Protein AF-A0A2G4SMR8-F1 (afdb_monomer)

Organism: NCBI:txid1340429

Secondary structure (DSSP, 8-state):
--------------------------------PPP--PPP--HHHHHHHHHHHTSPPPTT--EEEEEEE-SS---HHHHHHHHHHTT--GGGEEEEEEEETTEEEEEEEGGGHHHHHHHHHHTT-PPBSS--TT-TTT--------

Solvent-accessible surface area (backbone atoms only — not comparable to full-atom values): 9821 Å² total; per-residue (Å²): 133,87,82,86,88,81,91,89,82,84,89,88,85,86,82,88,82,86,88,86,86,90,80,90,77,76,86,74,81,71,78,80,72,81,74,86,74,74,76,74,76,48,75,67,53,53,49,52,57,55,48,57,75,70,47,80,76,63,90,71,75,48,70,43,76,45,36,35,72,34,95,58,83,65,60,67,72,57,46,54,52,49,38,50,76,69,73,41,67,60,88,59,44,78,45,79,47,68,82,46,71,46,34,36,32,39,32,29,44,51,82,48,49,66,58,51,49,53,58,32,49,77,71,73,46,67,70,51,85,83,74,54,84,81,39,70,88,57,52,74,73,77,71,80,81,125

Nearest PDB structures (foldseek):
  2gjf-assembly1_B  TM=5.877E-01  e=8.413E-02  unclassified
  3rrk-assembly1_A  TM=5.300E-01  e=1.691E-01  Meiothermus ruber DSM 1279
  7eqx-assembly2_B  TM=6.284E-01  e=6.414E-01  Aedes aegypti
  2zho-assembly3_F  TM=5.327E-01  e=2.046E-01  Thermus thermophilus
  8qpe-assembly1_J  TM=4.257E-01  e=3.136E+00  Homo sapiens

pLDDT: mean 72.94, std 22.44, range [30.75, 95.75]

Mean predicted aligned error: 17.17 Å

Foldseek 3Di:
DDDDDDDDDDDDDDDDDDDDDDDDDDPPPDPDDDPPPDDDQDPVNVVVVVVVVVPDPPPQQDKDKWKWFDPADDPPVVVLVVCVVLVNDCVQFPDWDDLDGGIIITIGGPVCVVVVCVSCVVVVTDIDPPDDSPPVVSCPPPPVDD

Radius of gyration: 29.49 Å; Cα contacts (8 Å, |Δi|>4): 109; chains: 1; bounding box: 82×68×54 Å

Sequence (146 aa):
MTKNVTEFISGFSHTTDLPAATRPQSFQKRASTPDPQLPSPTKTSRQAATARTFSLPSSNQSFKYLYVPVQRRIPISQLRSRLRRLHINSSRILDIHYPDRHFVALLIRNDYESELRSQLNKLTITVCDEYDPLDPANLRDPACSK

Structure (mmCIF, N/CA/C/O backbone):
data_AF-A0A2G4SMR8-F1
#
_entry.id   AF-A0A2G4SMR8-F1
#
loop_
_atom_site.group_PDB
_atom_site.id
_atom_site.type_symbol
_atom_site.label_atom_id
_atom_site.label_alt_id
_atom_site.label_comp_id
_atom_site.label_asym_id
_atom_site.label_entity_id
_atom_site.label_seq_id
_atom_site.pdbx_PDB_ins_code
_atom_site.Cartn_x
_atom_site.Cartn_y
_atom_site.Cartn_z
_atom_site.occupancy
_atom_site.B_iso_or_equiv
_atom_site.auth_seq_id
_atom_site.auth_comp_id
_atom_site.auth_asym_id
_atom_site.auth_atom_id
_atom_site.pdbx_PDB_model_num
ATOM 1 N N . MET A 1 1 ? -9.620 -38.057 -22.488 1.00 40.47 1 MET A N 1
ATOM 2 C CA . MET A 1 1 ? -10.387 -38.300 -21.247 1.00 40.47 1 MET A CA 1
ATOM 3 C C . MET A 1 1 ? -10.364 -37.018 -20.419 1.00 40.47 1 MET A C 1
ATOM 5 O O . MET A 1 1 ? -9.316 -36.697 -19.890 1.00 40.47 1 MET A O 1
ATOM 9 N N . THR A 1 2 ? -11.334 -36.100 -20.533 1.00 34.56 2 THR A N 1
ATOM 10 C CA . THR A 1 2 ? -12.654 -36.081 -19.844 1.00 34.56 2 THR A CA 1
ATOM 11 C C . THR A 1 2 ? -12.498 -36.332 -18.337 1.00 34.56 2 THR A C 1
ATOM 13 O O . THR A 1 2 ? -12.011 -37.394 -17.968 1.00 34.56 2 THR A O 1
ATOM 16 N N . LYS A 1 3 ? -12.935 -35.452 -17.428 1.00 40.03 3 LYS A N 1
ATOM 17 C CA . LYS A 1 3 ? -14.286 -34.873 -17.357 1.00 40.03 3 LYS A CA 1
ATOM 18 C C . LYS A 1 3 ? -14.301 -33.494 -16.675 1.00 40.03 3 LYS A C 1
ATOM 20 O O . LYS A 1 3 ? -13.642 -33.291 -15.661 1.00 40.03 3 LYS A O 1
ATOM 25 N N . ASN A 1 4 ? -15.123 -32.612 -17.240 1.00 33.69 4 ASN A N 1
ATOM 26 C CA . ASN A 1 4 ? -15.694 -31.424 -16.610 1.00 33.69 4 ASN A CA 1
ATOM 27 C C . ASN A 1 4 ? -16.743 -31.853 -15.571 1.00 33.69 4 ASN A C 1
ATOM 29 O O . ASN A 1 4 ? -17.374 -32.897 -15.750 1.00 33.69 4 ASN A O 1
ATOM 33 N N . VAL A 1 5 ? -16.966 -31.038 -14.539 1.00 39.97 5 VAL A N 1
ATOM 34 C CA . VAL A 1 5 ? -18.152 -31.150 -13.679 1.00 39.97 5 VAL A CA 1
ATOM 35 C C . VAL A 1 5 ? -18.991 -29.893 -13.863 1.00 39.97 5 VAL A C 1
ATOM 37 O O . VAL A 1 5 ? -18.494 -28.771 -13.789 1.00 39.97 5 VAL A O 1
ATOM 40 N N . THR A 1 6 ? -20.253 -30.152 -14.166 1.00 33.59 6 THR A N 1
ATOM 41 C CA . THR A 1 6 ? -21.287 -29.268 -14.684 1.00 33.59 6 THR A CA 1
ATOM 42 C C . THR A 1 6 ? -22.442 -29.255 -13.675 1.00 33.59 6 THR A C 1
ATOM 44 O O . THR A 1 6 ? -22.853 -30.320 -13.226 1.00 33.59 6 THR A O 1
ATOM 47 N N . GLU A 1 7 ? -22.951 -28.045 -13.411 1.00 38.34 7 GLU A N 1
ATOM 48 C CA . GLU A 1 7 ? -24.341 -27.652 -13.084 1.00 38.34 7 GLU A CA 1
ATOM 49 C C . GLU A 1 7 ? -25.004 -27.736 -11.689 1.00 38.34 7 GLU A C 1
ATOM 51 O O . GLU A 1 7 ? -24.612 -28.494 -10.806 1.00 38.34 7 GLU A O 1
ATOM 56 N N . PHE A 1 8 ? -26.103 -26.941 -11.649 1.00 34.78 8 PHE A N 1
ATOM 57 C CA . PHE A 1 8 ? -27.325 -26.903 -10.813 1.00 34.78 8 PHE A CA 1
ATOM 58 C C . PHE A 1 8 ? -27.319 -25.800 -9.706 1.00 34.78 8 PHE A C 1
ATOM 60 O O . PHE A 1 8 ? -26.404 -25.772 -8.897 1.00 34.78 8 PHE A O 1
ATOM 67 N N . ILE A 1 9 ? -28.250 -24.815 -9.583 1.00 41.19 9 ILE A N 1
ATOM 68 C CA . ILE A 1 9 ? -29.689 -24.686 -9.961 1.00 41.19 9 ILE A CA 1
ATOM 69 C C . ILE A 1 9 ? -30.160 -23.209 -10.115 1.00 41.19 9 ILE A C 1
ATOM 71 O O . ILE A 1 9 ? -29.689 -22.318 -9.410 1.00 41.19 9 ILE A O 1
ATOM 75 N N . SER A 1 10 ? -31.145 -23.023 -11.008 1.00 32.41 10 SER A N 1
ATOM 76 C CA . SER A 1 10 ? -32.172 -21.963 -11.168 1.00 32.41 10 SER A CA 1
ATOM 77 C C . SER A 1 10 ? -32.745 -21.359 -9.861 1.00 32.41 10 SER A C 1
ATOM 79 O O . SER A 1 10 ? -32.793 -22.012 -8.831 1.00 32.41 10 SER A O 1
ATOM 81 N N . GLY A 1 11 ? -33.206 -20.108 -9.770 1.00 32.44 11 GLY A N 1
ATOM 82 C CA . GLY A 1 11 ? -34.214 -19.443 -10.598 1.00 32.44 11 GLY A CA 1
ATOM 83 C C . GLY A 1 11 ? -35.616 -19.697 -10.025 1.00 32.44 11 GLY A C 1
ATOM 84 O O . GLY A 1 11 ? -36.149 -20.773 -10.247 1.00 32.44 11 GLY A O 1
ATOM 85 N N . PHE A 1 12 ? -36.202 -18.723 -9.314 1.00 34.03 12 PHE A N 1
ATOM 86 C CA . PHE A 1 12 ? -37.647 -18.650 -9.049 1.00 34.03 12 PHE A CA 1
ATOM 87 C C . PHE A 1 12 ? -38.097 -17.187 -8.926 1.00 34.03 12 PHE A C 1
ATOM 89 O O . PHE A 1 12 ? -37.773 -16.486 -7.968 1.00 34.03 12 PHE A O 1
ATOM 96 N N . SER A 1 13 ? -38.856 -16.744 -9.925 1.00 34.50 13 SER A N 1
ATOM 97 C CA . SER A 1 13 ? -39.743 -15.585 -9.885 1.00 34.50 13 SER A CA 1
ATOM 98 C C . SER A 1 13 ? -41.168 -16.122 -9.953 1.00 34.50 13 SER A C 1
ATOM 100 O O . SER A 1 13 ? -41.454 -16.935 -10.827 1.00 34.50 13 SER A O 1
ATOM 102 N N . HIS A 1 14 ? -42.058 -15.653 -9.081 1.00 34.94 14 HIS A N 1
ATOM 103 C CA . HIS A 1 14 ? -43.498 -15.796 -9.271 1.00 34.94 14 HIS A CA 1
ATOM 104 C C . HIS A 1 14 ? -44.193 -14.479 -8.930 1.00 34.94 14 HIS A C 1
ATOM 106 O O . HIS A 1 14 ? -44.027 -13.917 -7.850 1.00 34.94 14 HIS A O 1
ATOM 112 N N . THR A 1 15 ? -44.923 -13.987 -9.923 1.00 35.19 15 THR A N 1
ATOM 113 C CA . THR A 1 15 ? -45.898 -12.898 -9.898 1.00 35.19 15 THR A CA 1
ATOM 114 C C . THR A 1 15 ? -47.297 -13.409 -9.527 1.00 35.19 15 THR A C 1
ATOM 116 O O . THR A 1 15 ? -47.554 -14.609 -9.631 1.00 35.19 15 THR A O 1
ATOM 119 N N . THR A 1 16 ? -48.193 -12.438 -9.270 1.00 36.09 16 THR A N 1
ATOM 120 C CA . THR A 1 16 ? -49.678 -12.504 -9.320 1.00 36.09 16 THR A CA 1
ATOM 121 C C . THR A 1 16 ? -50.315 -13.013 -8.006 1.00 36.09 16 THR A C 1
ATOM 123 O O . THR A 1 16 ? -49.861 -14.005 -7.460 1.00 36.09 16 THR A O 1
ATOM 126 N N . ASP A 1 17 ? -51.328 -12.412 -7.370 1.00 30.75 17 ASP A N 1
ATOM 127 C CA . ASP A 1 17 ? -52.337 -11.419 -7.766 1.00 30.75 17 ASP A CA 1
ATOM 128 C C . ASP A 1 17 ? -52.936 -10.706 -6.526 1.00 30.75 17 ASP A C 1
ATOM 130 O O . ASP A 1 17 ? -52.828 -11.195 -5.399 1.00 30.75 17 ASP A O 1
ATOM 134 N N . LEU A 1 18 ? -53.602 -9.570 -6.751 1.00 44.03 18 LEU A N 1
ATOM 135 C CA . LEU A 1 18 ? -54.415 -8.824 -5.776 1.00 44.03 18 LEU A CA 1
ATOM 136 C C . LEU A 1 18 ? -55.767 -9.518 -5.498 1.00 44.03 18 LEU A C 1
ATOM 138 O O . LEU A 1 18 ? -56.270 -10.265 -6.335 1.00 44.03 18 LEU A O 1
ATOM 142 N N . PRO A 1 19 ? -56.446 -9.166 -4.387 1.00 47.28 19 PRO A N 1
ATOM 143 C CA . PRO A 1 19 ? -57.789 -8.610 -4.570 1.00 47.28 19 PRO A CA 1
ATOM 144 C C . PRO A 1 19 ? -58.050 -7.318 -3.780 1.00 47.28 19 PRO A C 1
ATOM 146 O O . PRO A 1 19 ? -57.417 -6.998 -2.775 1.00 47.28 19 PRO A O 1
ATOM 149 N N . ALA A 1 20 ? -59.013 -6.567 -4.308 1.00 35.81 20 ALA A N 1
ATOM 150 C CA . ALA A 1 20 ? -59.379 -5.204 -3.964 1.00 35.81 20 ALA A CA 1
ATOM 151 C C . ALA A 1 20 ? -60.446 -5.070 -2.851 1.00 35.81 20 ALA A C 1
ATOM 153 O O . ALA A 1 20 ? -61.253 -5.965 -2.625 1.00 35.81 20 ALA A O 1
ATOM 154 N N . ALA A 1 21 ? -60.493 -3.841 -2.315 1.00 36.94 21 ALA A N 1
ATOM 155 C CA . ALA A 1 21 ? -61.644 -3.091 -1.780 1.00 36.94 21 ALA A CA 1
ATOM 156 C C . ALA A 1 21 ? -62.020 -3.164 -0.273 1.00 36.94 21 ALA A C 1
ATOM 158 O O . ALA A 1 21 ? -62.773 -4.009 0.190 1.00 36.94 21 ALA A O 1
ATOM 159 N N . THR A 1 22 ? -61.577 -2.107 0.426 1.00 43.81 22 THR A N 1
ATOM 160 C CA . THR A 1 22 ? -62.379 -1.096 1.161 1.00 43.81 22 THR A CA 1
ATOM 161 C C . THR A 1 22 ? -63.197 -1.473 2.409 1.00 43.81 22 THR A C 1
ATOM 163 O O . THR A 1 22 ? -64.333 -1.929 2.322 1.00 43.81 22 THR A O 1
ATOM 166 N N . ARG A 1 23 ? -62.728 -0.982 3.573 1.00 34.06 23 ARG A N 1
ATOM 167 C CA . ARG A 1 23 ? -63.574 -0.306 4.583 1.00 34.06 23 ARG A CA 1
ATOM 168 C C . ARG A 1 23 ? -62.755 0.751 5.353 1.00 34.06 23 ARG A C 1
ATOM 170 O O . ARG A 1 23 ? -61.664 0.425 5.818 1.00 34.06 23 ARG A O 1
ATOM 177 N N . PRO A 1 24 ? -63.239 1.999 5.509 1.00 35.12 24 PRO A N 1
ATOM 178 C CA . PRO A 1 24 ? -62.492 3.055 6.187 1.00 35.12 24 PRO A CA 1
ATOM 179 C C . PRO A 1 24 ? -62.527 2.834 7.702 1.00 35.12 24 PRO A C 1
ATOM 181 O O . PRO A 1 24 ? -63.597 2.858 8.313 1.00 35.12 24 PRO A O 1
ATOM 184 N N . GLN A 1 25 ? -61.363 2.620 8.320 1.00 41.22 25 GLN A N 1
ATOM 185 C CA . GLN A 1 25 ? -61.237 2.733 9.769 1.00 41.22 25 GLN A CA 1
ATOM 186 C C . GLN A 1 25 ? -60.997 4.194 10.142 1.00 41.22 25 GLN A C 1
ATOM 188 O O . GLN A 1 25 ? -60.120 4.869 9.609 1.00 41.22 25 GLN A O 1
ATOM 193 N N . SER A 1 26 ? -61.852 4.668 11.044 1.00 40.59 26 SER A N 1
ATOM 194 C CA . SER A 1 26 ? -61.869 5.999 11.637 1.00 40.59 26 SER A CA 1
ATOM 195 C C . SER A 1 26 ? -60.475 6.482 12.033 1.00 40.59 26 SER A C 1
ATOM 197 O O . SER A 1 26 ? -59.769 5.789 12.768 1.00 40.59 26 SER A O 1
ATOM 199 N N . PHE A 1 27 ? -60.132 7.710 11.645 1.00 37.69 27 PHE A N 1
ATOM 200 C CA . PHE A 1 27 ? -59.018 8.442 12.235 1.00 37.69 27 PHE A CA 1
ATOM 201 C C . PHE A 1 27 ? -59.318 8.688 13.717 1.00 37.69 27 PHE A C 1
ATOM 203 O O . PHE A 1 27 ? -59.949 9.678 14.085 1.00 37.69 27 PHE A O 1
ATOM 210 N N . GLN A 1 28 ? -58.882 7.778 14.587 1.00 48.66 28 GLN A N 1
ATOM 211 C CA . GLN A 1 28 ? -58.749 8.119 15.992 1.00 48.66 28 GLN A CA 1
ATOM 212 C C . GLN A 1 28 ? -57.616 9.135 16.105 1.00 48.66 28 GLN A C 1
ATOM 214 O O . GLN A 1 28 ? -56.459 8.852 15.793 1.00 48.66 28 GLN A O 1
ATOM 219 N N . LYS A 1 29 ? -57.979 10.347 16.524 1.00 44.97 29 LYS A N 1
ATOM 220 C CA . LYS A 1 29 ? -57.061 11.426 16.875 1.00 44.97 29 LYS A CA 1
ATOM 221 C C . LYS A 1 29 ? -56.216 10.955 18.057 1.00 44.97 29 LYS A C 1
ATOM 223 O O . LYS A 1 29 ? -56.613 11.099 19.210 1.00 44.97 29 LYS A O 1
ATOM 228 N N . ARG A 1 30 ? -55.064 10.346 17.767 1.00 38.28 30 ARG A N 1
ATOM 229 C CA . ARG A 1 30 ? -54.052 10.048 18.777 1.00 38.28 30 ARG A CA 1
ATOM 230 C C . ARG A 1 30 ? -53.590 11.384 19.347 1.00 38.28 30 ARG A C 1
ATOM 232 O O . ARG A 1 30 ? -53.129 12.242 18.599 1.00 38.28 30 ARG A O 1
ATOM 239 N N . ALA A 1 31 ? -53.784 11.573 20.649 1.00 49.44 31 ALA A N 1
ATOM 240 C CA . ALA A 1 31 ? -53.248 12.721 21.360 1.00 49.44 31 ALA A CA 1
ATOM 241 C C . ALA A 1 31 ? -51.735 12.782 21.117 1.00 49.44 31 ALA A C 1
ATOM 243 O O . ALA A 1 31 ? -51.034 11.786 21.307 1.00 49.44 31 ALA A O 1
ATOM 244 N N . SER A 1 32 ? -51.261 13.931 20.643 1.00 45.44 32 SER A N 1
ATOM 245 C CA . SER A 1 32 ? -49.849 14.197 20.415 1.00 45.44 32 SER A CA 1
ATOM 246 C C . SER A 1 32 ? -49.107 14.074 21.742 1.00 45.44 32 SER A C 1
ATOM 248 O O . SER A 1 32 ? -49.288 14.894 22.641 1.00 45.44 32 SER A O 1
ATOM 250 N N . THR A 1 33 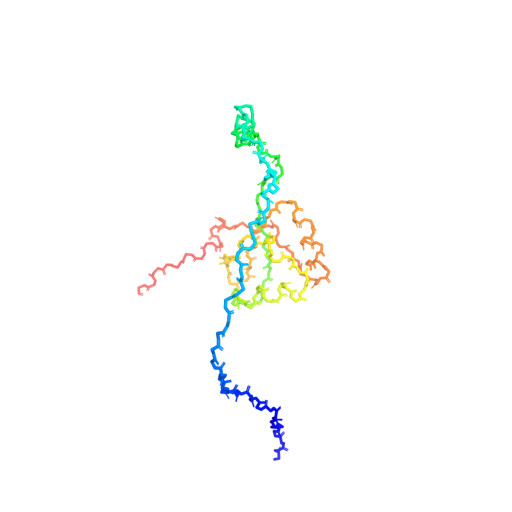? -48.276 13.045 21.880 1.00 58.78 33 THR A N 1
ATOM 251 C CA . THR A 1 33 ? -47.148 13.096 22.812 1.00 58.78 33 THR A CA 1
ATOM 252 C C . THR A 1 33 ? -46.303 14.320 22.446 1.00 58.78 33 THR A C 1
ATOM 254 O O . THR A 1 33 ? -46.108 14.554 21.250 1.00 58.78 33 THR A O 1
ATOM 257 N N . PRO A 1 34 ? -45.808 15.112 23.413 1.00 49.06 34 PRO A N 1
ATOM 258 C CA . PRO A 1 34 ? -44.879 16.179 23.089 1.00 49.06 34 PRO A CA 1
ATOM 259 C C . PRO A 1 34 ? -43.621 15.545 22.492 1.00 49.06 34 PRO A C 1
ATOM 261 O O . PRO A 1 34 ? -43.045 14.633 23.089 1.00 49.06 34 PRO A O 1
ATOM 264 N N . ASP A 1 35 ? -43.228 16.004 21.304 1.00 51.44 35 ASP A N 1
ATOM 265 C CA . ASP A 1 35 ? -41.937 15.671 20.711 1.00 51.44 35 ASP A CA 1
ATOM 266 C C . ASP A 1 35 ? -40.823 15.947 21.735 1.00 51.44 35 ASP A C 1
ATOM 268 O O . ASP A 1 35 ? -40.844 17.000 22.387 1.00 51.44 35 ASP A O 1
ATOM 272 N N . PRO A 1 36 ? -39.818 15.064 21.883 1.00 51.25 36 PRO A N 1
ATOM 273 C CA . PRO A 1 36 ? -38.572 15.431 22.535 1.00 51.25 36 PRO A CA 1
ATOM 274 C C . PRO A 1 36 ? -37.934 16.557 21.716 1.00 51.25 36 PRO A C 1
ATOM 276 O O . PRO A 1 36 ? -37.265 16.324 20.710 1.00 51.25 36 PRO A O 1
ATOM 279 N N . GLN A 1 37 ? -38.192 17.801 22.112 1.00 52.62 37 GLN A N 1
ATOM 280 C CA . GLN A 1 37 ? -37.623 18.974 21.472 1.00 52.62 37 GLN A CA 1
ATOM 281 C C . GLN A 1 37 ? -36.102 18.904 21.633 1.00 52.62 37 GLN A C 1
ATOM 283 O O . GLN A 1 37 ? -35.572 19.113 22.726 1.00 52.62 37 GLN A O 1
ATOM 288 N N . LEU A 1 38 ? -35.390 18.582 20.548 1.00 63.03 38 LEU A N 1
ATOM 289 C CA . LEU A 1 38 ? -33.935 18.689 20.520 1.00 63.03 38 LEU A CA 1
ATOM 290 C C . LEU A 1 38 ? -33.571 20.140 20.869 1.00 63.03 38 LEU A C 1
ATOM 292 O O . LEU A 1 38 ? -34.114 21.064 20.253 1.00 63.03 38 LEU A O 1
ATOM 296 N N . PRO A 1 39 ? -32.693 20.377 21.861 1.00 56.50 39 PRO A N 1
ATOM 297 C CA . PRO A 1 39 ? -32.347 21.730 22.256 1.00 56.50 39 PRO A CA 1
ATOM 298 C C . PRO A 1 39 ? -31.740 22.456 21.056 1.00 56.50 39 PRO A C 1
ATOM 300 O O . PRO A 1 39 ? -30.781 21.981 20.444 1.00 56.50 39 PRO A O 1
ATOM 303 N N . SER A 1 40 ? -32.297 23.622 20.717 1.00 60.22 40 SER A N 1
ATOM 304 C CA . SER A 1 40 ? -31.695 24.512 19.727 1.00 60.22 40 SER A CA 1
ATOM 305 C C . SER A 1 40 ? -30.245 24.769 20.145 1.00 60.22 40 SER A C 1
ATOM 307 O O . SER A 1 40 ? -30.038 25.142 21.307 1.00 60.22 40 SER A O 1
ATOM 309 N N . PRO A 1 41 ? -29.245 24.583 19.264 1.00 55.34 41 PRO A N 1
ATOM 310 C CA . PRO A 1 41 ? -27.854 24.744 19.650 1.00 55.34 41 PRO A CA 1
ATOM 311 C C . PRO A 1 41 ? -27.660 26.169 20.163 1.00 55.34 41 PRO A C 1
ATOM 313 O O . PRO A 1 41 ? -27.786 27.141 19.411 1.00 55.34 41 PRO A O 1
ATOM 316 N N . THR A 1 42 ? -27.393 26.287 21.463 1.00 58.62 42 THR A N 1
ATOM 317 C CA . THR A 1 42 ? -27.044 27.544 22.121 1.00 58.62 42 THR A CA 1
ATOM 318 C C . THR A 1 42 ? -25.850 28.163 21.397 1.00 58.62 42 THR A C 1
ATOM 320 O O . THR A 1 42 ? -25.020 27.452 20.825 1.00 58.62 42 THR A O 1
ATOM 323 N N . LYS A 1 43 ? -25.739 29.498 21.390 1.00 56.38 43 LYS A N 1
ATOM 324 C CA . LYS A 1 43 ? -24.636 30.215 20.713 1.00 56.38 43 LYS A CA 1
ATOM 325 C C . LYS A 1 43 ? -23.258 29.631 21.087 1.00 56.38 43 LYS A C 1
ATOM 327 O O . LYS A 1 43 ? -22.397 29.498 20.222 1.00 56.38 43 LYS A O 1
ATOM 332 N N . THR A 1 44 ? -23.114 29.162 22.326 1.00 59.09 44 THR A N 1
ATOM 333 C CA . THR A 1 44 ? -21.948 28.451 22.868 1.00 59.09 44 THR A CA 1
ATOM 334 C C . THR A 1 44 ? -21.657 27.108 22.182 1.00 59.09 44 THR A C 1
ATOM 336 O O . THR A 1 44 ? -20.501 26.783 21.943 1.00 59.09 44 THR A O 1
ATOM 339 N N . SER A 1 45 ? -22.679 26.329 21.809 1.00 61.81 45 SER A N 1
ATOM 340 C CA . SER A 1 45 ? -22.528 25.051 21.093 1.00 61.81 45 SER A CA 1
ATOM 341 C C . SER A 1 45 ? -22.017 25.253 19.662 1.00 61.81 45 SER A C 1
ATOM 343 O O . SER A 1 45 ? -21.112 24.536 19.232 1.00 61.81 45 SER A O 1
ATOM 345 N N . ARG A 1 46 ? -22.522 26.270 18.945 1.00 61.69 46 ARG A N 1
ATOM 346 C CA . ARG A 1 46 ? -21.987 26.633 17.618 1.00 61.69 46 ARG A CA 1
ATOM 347 C C . ARG A 1 46 ? -20.551 27.127 17.715 1.00 61.69 46 ARG A C 1
ATOM 349 O O . ARG A 1 46 ? -19.718 26.698 16.931 1.00 61.69 46 ARG A O 1
ATOM 356 N N . GLN A 1 47 ? -20.255 27.973 18.701 1.00 66.75 47 GLN A N 1
ATOM 357 C CA . GLN A 1 47 ? -18.895 28.455 18.946 1.00 66.75 47 GLN A CA 1
ATOM 358 C C . GLN A 1 47 ? -17.933 27.310 19.285 1.00 66.75 47 GLN A C 1
ATOM 360 O O . GLN A 1 47 ? -16.837 27.276 18.741 1.00 66.75 47 GLN A O 1
ATOM 365 N N . ALA A 1 48 ? -18.348 26.337 20.102 1.00 70.56 48 ALA A N 1
ATOM 366 C CA . ALA A 1 48 ? -17.544 25.154 20.407 1.00 70.56 48 ALA A CA 1
ATOM 367 C C . ALA A 1 48 ? -17.319 24.258 19.175 1.00 70.56 48 ALA A C 1
ATOM 369 O O . ALA A 1 48 ? -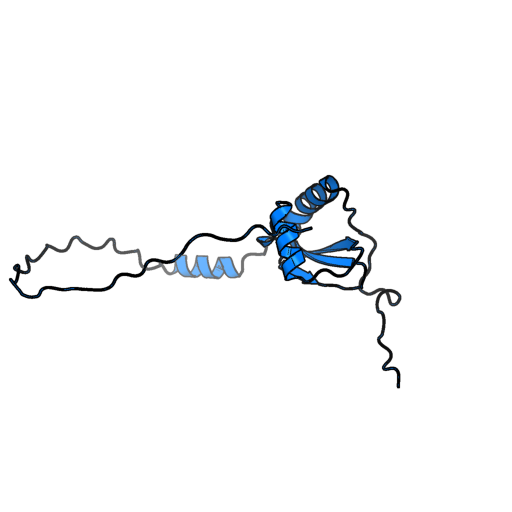16.226 23.726 18.997 1.00 70.56 48 ALA A O 1
ATOM 370 N N . ALA A 1 49 ? -18.319 24.106 18.301 1.00 70.25 49 ALA A N 1
ATOM 371 C CA . ALA A 1 49 ? -18.164 23.384 17.039 1.00 70.25 49 ALA A CA 1
ATOM 372 C C . ALA A 1 49 ? -17.193 24.101 16.083 1.00 70.25 49 ALA A C 1
ATOM 374 O O . ALA A 1 49 ? -16.305 23.457 15.534 1.00 70.25 49 ALA A O 1
ATOM 375 N N . THR A 1 50 ? -17.294 25.428 15.950 1.00 70.50 50 THR A N 1
ATOM 376 C CA . THR A 1 50 ? -16.353 26.239 15.163 1.00 70.50 50 THR A CA 1
ATOM 377 C C . THR A 1 50 ? -14.941 26.206 15.755 1.00 70.50 50 THR A C 1
ATOM 379 O O . THR A 1 50 ? -13.973 26.058 15.018 1.00 70.50 50 THR A O 1
ATOM 382 N N . ALA A 1 51 ? -14.801 26.278 17.082 1.00 75.62 51 ALA A N 1
ATOM 383 C CA . ALA A 1 51 ? -13.509 26.221 17.767 1.00 75.62 51 ALA A CA 1
ATOM 384 C C . ALA A 1 51 ? -12.803 24.863 17.594 1.00 75.62 51 ALA A C 1
ATOM 386 O O . ALA A 1 51 ? -11.576 24.816 17.520 1.00 75.62 51 ALA A O 1
ATOM 387 N N . ARG A 1 52 ? -13.556 23.758 17.467 1.00 70.69 52 ARG A N 1
ATOM 388 C CA . ARG A 1 52 ? -12.994 22.436 17.133 1.00 70.69 52 ARG A CA 1
ATOM 389 C C . ARG A 1 52 ? -12.339 22.412 15.753 1.00 70.69 52 ARG A C 1
ATOM 391 O O . ARG A 1 52 ? -11.296 21.786 15.610 1.00 70.69 52 ARG A O 1
ATOM 398 N N . THR A 1 53 ? -12.891 23.121 14.769 1.00 73.06 53 THR A N 1
ATOM 399 C CA . THR A 1 53 ? -12.296 23.232 13.424 1.00 73.06 53 THR A CA 1
ATOM 400 C C . THR A 1 53 ? -10.925 23.911 13.450 1.00 73.06 53 THR A C 1
ATOM 402 O O . THR A 1 53 ? -10.068 23.591 12.634 1.00 73.06 53 THR A O 1
ATOM 405 N N . PHE A 1 54 ? -10.706 24.818 14.405 1.00 76.38 54 PHE A N 1
ATOM 406 C CA . PHE A 1 54 ? -9.449 25.552 14.581 1.00 76.38 54 PHE A CA 1
ATOM 407 C C . PHE A 1 54 ? -8.585 25.020 15.732 1.00 76.38 54 PHE A C 1
ATOM 409 O O . PHE A 1 54 ? -7.605 25.655 16.117 1.00 76.38 54 PHE A O 1
ATOM 416 N N . SER A 1 55 ? -8.939 23.870 16.308 1.00 78.69 55 SER A N 1
ATOM 417 C CA . SER A 1 55 ? -8.095 23.223 17.309 1.00 78.69 55 SER A CA 1
ATOM 418 C C . SER A 1 55 ? -6.844 22.675 16.632 1.00 78.69 55 SER A C 1
ATOM 420 O O . SER A 1 55 ? -6.926 22.122 15.534 1.00 78.69 55 SER A O 1
ATOM 422 N N . LEU A 1 56 ? -5.689 22.835 17.282 1.00 76.25 56 LEU A N 1
ATOM 423 C CA . LEU A 1 56 ? -4.423 22.367 16.729 1.00 76.25 56 LEU A CA 1
ATOM 424 C C . LEU A 1 56 ? -4.533 20.862 16.418 1.00 76.25 56 LEU A C 1
ATOM 426 O O . LEU A 1 56 ? -4.934 20.094 17.302 1.00 76.25 56 LEU A O 1
ATOM 430 N N . PRO A 1 57 ? -4.209 20.425 15.189 1.00 71.06 57 PRO A N 1
ATOM 431 C CA . PRO A 1 57 ? -4.191 19.010 14.873 1.00 71.06 57 PRO A CA 1
ATOM 432 C C . PRO A 1 57 ? -3.217 18.294 15.808 1.00 71.06 57 PRO A C 1
ATOM 434 O O . PRO A 1 57 ? -2.155 18.817 16.149 1.00 71.06 57 PRO A O 1
ATOM 437 N N . SER A 1 58 ? -3.584 17.091 16.252 1.00 73.81 58 SER A N 1
ATOM 438 C CA . SER A 1 58 ? -2.697 16.301 17.104 1.00 73.81 58 SER A CA 1
ATOM 439 C C . SER A 1 58 ? -1.373 16.056 16.379 1.00 73.81 58 SER A C 1
ATOM 441 O O . SER A 1 58 ? -1.393 15.755 15.185 1.00 73.81 58 SER A O 1
ATOM 443 N N . SER A 1 59 ? -0.259 16.069 17.112 1.00 74.44 59 S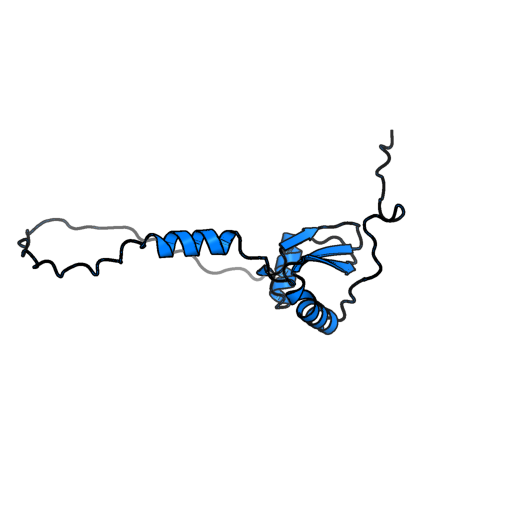ER A N 1
ATOM 444 C CA . SER A 1 59 ? 1.093 15.844 16.569 1.00 74.44 59 SER A CA 1
ATOM 445 C C . SER A 1 59 ? 1.209 14.604 15.654 1.00 74.44 59 SER A C 1
ATOM 447 O O . SER A 1 59 ? 1.963 14.598 14.689 1.00 74.44 59 SER A O 1
ATOM 449 N N . ASN A 1 60 ? 0.388 13.573 15.880 1.00 79.56 60 ASN A N 1
ATOM 450 C CA . ASN A 1 60 ? 0.417 12.309 15.135 1.00 79.56 60 ASN A CA 1
ATOM 451 C C . ASN A 1 60 ? -0.393 12.292 13.818 1.00 79.56 60 ASN A C 1
ATOM 453 O O . ASN A 1 60 ? -0.680 11.216 13.299 1.00 79.56 60 ASN A O 1
ATOM 457 N N . GLN A 1 61 ? -0.803 13.443 13.273 1.00 81.62 61 GLN A N 1
ATOM 458 C CA . GLN A 1 61 ? -1.567 13.508 12.011 1.00 81.62 61 GLN A CA 1
ATOM 459 C C . GLN A 1 61 ? -0.711 13.391 10.739 1.00 81.62 61 GLN A C 1
ATOM 461 O O . GLN A 1 61 ? -1.200 13.654 9.642 1.00 81.62 61 GLN A O 1
ATOM 466 N N . SER A 1 62 ? 0.554 12.990 10.854 1.00 89.62 62 SER A N 1
ATOM 467 C CA . SER A 1 62 ? 1.412 12.788 9.692 1.00 89.62 62 SER A CA 1
ATOM 468 C C . SER A 1 62 ? 1.017 11.548 8.880 1.00 89.62 62 SER A C 1
ATOM 470 O O . SER A 1 62 ? 0.420 10.581 9.374 1.00 89.62 62 SER A O 1
ATOM 472 N N . PHE A 1 63 ? 1.379 11.589 7.601 1.00 91.88 63 PHE A N 1
ATOM 473 C CA . PHE A 1 63 ? 1.237 10.486 6.660 1.00 91.88 63 PHE A CA 1
ATOM 474 C C . PHE A 1 63 ? 2.614 10.034 6.195 1.00 91.88 63 PHE A C 1
ATOM 476 O O . PHE A 1 63 ? 3.545 10.838 6.134 1.00 91.88 63 PHE A O 1
ATOM 483 N N . LYS A 1 64 ? 2.735 8.755 5.850 1.00 92.81 64 LYS A N 1
ATOM 484 C CA . LYS A 1 64 ? 3.988 8.169 5.387 1.00 92.81 64 LYS A CA 1
ATOM 485 C C . LYS A 1 64 ? 3.744 7.213 4.232 1.00 92.81 64 LYS A C 1
ATOM 487 O O . LYS A 1 64 ? 2.722 6.527 4.191 1.00 92.81 64 LYS A O 1
ATOM 492 N N . TYR A 1 65 ? 4.702 7.164 3.315 1.00 94.50 65 TYR A N 1
ATOM 493 C CA . TYR A 1 65 ? 4.774 6.115 2.310 1.00 94.50 65 TYR A CA 1
ATOM 494 C C . TYR A 1 65 ? 5.576 4.935 2.838 1.00 94.50 65 TYR A C 1
ATOM 496 O O . TYR A 1 65 ? 6.684 5.097 3.346 1.00 94.50 65 TYR A O 1
ATOM 504 N N . LEU A 1 66 ? 5.005 3.746 2.690 1.00 95.06 66 LEU A N 1
ATOM 505 C CA . LEU A 1 66 ? 5.692 2.485 2.908 1.00 95.06 66 LEU A CA 1
ATOM 506 C C . LEU A 1 66 ? 5.997 1.846 1.555 1.00 95.06 66 LEU A C 1
ATOM 508 O O . LEU A 1 66 ? 5.068 1.566 0.793 1.00 95.06 66 LEU A O 1
ATOM 512 N N . TYR A 1 67 ? 7.274 1.602 1.268 1.00 94.94 67 TYR A N 1
ATOM 513 C CA . TYR A 1 67 ? 7.695 0.957 0.027 1.00 94.94 67 TYR A CA 1
ATOM 514 C C . TYR A 1 67 ? 7.826 -0.544 0.237 1.00 94.94 67 TYR A C 1
ATOM 516 O O . TYR A 1 67 ? 8.642 -1.026 1.021 1.00 94.94 67 TYR A O 1
ATOM 524 N N . VAL A 1 68 ? 6.987 -1.294 -0.467 1.00 94.19 68 VAL A N 1
ATOM 525 C CA . VAL A 1 68 ? 6.946 -2.751 -0.392 1.00 94.19 68 VAL A CA 1
ATOM 526 C C . VAL A 1 68 ? 7.463 -3.324 -1.714 1.00 94.19 68 VAL A C 1
ATOM 528 O O . VAL A 1 68 ? 6.889 -3.022 -2.766 1.00 94.19 68 VAL A O 1
ATOM 531 N N . PRO A 1 69 ? 8.517 -4.156 -1.694 1.00 92.88 69 PRO A N 1
ATOM 532 C CA . PRO A 1 69 ? 9.003 -4.843 -2.879 1.00 92.88 69 PRO A CA 1
ATOM 533 C C . PRO A 1 69 ? 7.933 -5.767 -3.465 1.00 92.88 69 PRO A C 1
ATOM 535 O O . PRO A 1 69 ? 7.269 -6.530 -2.760 1.00 92.88 69 PRO A O 1
ATOM 538 N N . VAL A 1 70 ? 7.780 -5.729 -4.783 1.00 91.88 70 VAL A N 1
ATOM 539 C CA . VAL A 1 70 ? 6.881 -6.590 -5.547 1.00 91.88 70 VAL A CA 1
ATOM 540 C C . VAL A 1 70 ? 7.608 -7.145 -6.760 1.00 91.88 70 VAL A C 1
ATOM 542 O O . VAL A 1 70 ? 8.250 -6.431 -7.521 1.00 91.88 70 VAL A O 1
ATOM 545 N N . GLN A 1 71 ? 7.470 -8.447 -6.990 1.00 90.31 71 GLN A N 1
ATOM 546 C CA . GLN A 1 71 ? 8.147 -9.085 -8.119 1.00 90.31 71 GLN A CA 1
ATOM 547 C C . GLN A 1 71 ? 7.529 -8.710 -9.471 1.00 90.31 71 GLN A C 1
ATOM 549 O O . GLN A 1 71 ? 8.208 -8.676 -10.493 1.00 90.31 71 GLN A O 1
ATOM 554 N N . ARG A 1 72 ? 6.223 -8.438 -9.481 1.00 91.19 72 ARG A N 1
ATOM 555 C CA . ARG A 1 72 ? 5.489 -7.970 -10.654 1.00 91.19 72 ARG A CA 1
ATOM 556 C C . ARG A 1 72 ? 4.421 -6.980 -10.234 1.00 91.19 72 ARG A C 1
ATOM 558 O O . ARG A 1 72 ? 3.840 -7.121 -9.155 1.00 91.19 72 ARG A O 1
ATOM 565 N N . ARG A 1 73 ? 4.102 -6.040 -11.122 1.00 92.12 73 ARG A N 1
ATOM 566 C CA . ARG A 1 73 ? 2.975 -5.128 -10.927 1.00 92.12 73 ARG A CA 1
ATOM 567 C C . ARG A 1 73 ? 1.677 -5.927 -10.815 1.00 92.12 73 ARG A C 1
ATOM 569 O O . ARG A 1 73 ? 1.373 -6.773 -11.656 1.00 92.12 73 ARG A O 1
ATOM 576 N N . ILE A 1 74 ? 0.915 -5.657 -9.762 1.00 92.81 74 ILE A N 1
ATOM 577 C CA . ILE A 1 74 ? -0.386 -6.272 -9.503 1.00 92.81 74 ILE A CA 1
ATOM 578 C C . ILE A 1 74 ? -1.441 -5.184 -9.744 1.00 92.81 74 ILE A C 1
ATOM 580 O O . ILE A 1 74 ? -1.259 -4.061 -9.282 1.00 92.81 74 ILE A O 1
ATOM 584 N N . PRO A 1 75 ? -2.549 -5.458 -10.450 1.00 93.94 75 PRO A N 1
ATOM 585 C CA . PRO A 1 75 ? -3.641 -4.495 -10.548 1.00 93.94 75 PRO A CA 1
ATOM 586 C C . PRO A 1 75 ? -4.112 -4.051 -9.155 1.00 93.94 75 PRO A C 1
ATOM 588 O O . PRO A 1 75 ? -4.276 -4.889 -8.265 1.00 93.94 75 PRO A O 1
ATOM 591 N N . ILE A 1 76 ? -4.374 -2.754 -8.963 1.00 93.69 76 ILE A N 1
ATOM 592 C CA . ILE A 1 76 ? -4.719 -2.181 -7.644 1.00 93.69 76 ILE A CA 1
ATOM 593 C C . ILE A 1 76 ? -5.918 -2.906 -7.006 1.00 93.69 76 ILE A C 1
ATOM 595 O O . ILE A 1 76 ? -5.921 -3.176 -5.804 1.00 93.69 76 ILE A O 1
ATOM 599 N N . SER A 1 77 ? -6.910 -3.307 -7.808 1.00 93.56 77 SER A N 1
ATOM 600 C CA . SER A 1 77 ? -8.071 -4.087 -7.353 1.00 93.56 77 SER A CA 1
ATOM 601 C C . SER A 1 77 ? -7.680 -5.444 -6.754 1.00 93.56 77 SER A C 1
ATOM 603 O O . SER A 1 77 ? -8.175 -5.837 -5.690 1.00 93.56 77 SER A O 1
ATOM 605 N N . GLN A 1 78 ? -6.755 -6.154 -7.401 1.00 94.31 78 GLN A N 1
ATOM 606 C CA . GLN A 1 78 ? -6.222 -7.422 -6.914 1.00 94.31 78 GLN A CA 1
ATOM 607 C C . GLN A 1 78 ? -5.359 -7.214 -5.675 1.00 94.31 78 GLN A C 1
ATOM 609 O O . GLN A 1 78 ? -5.483 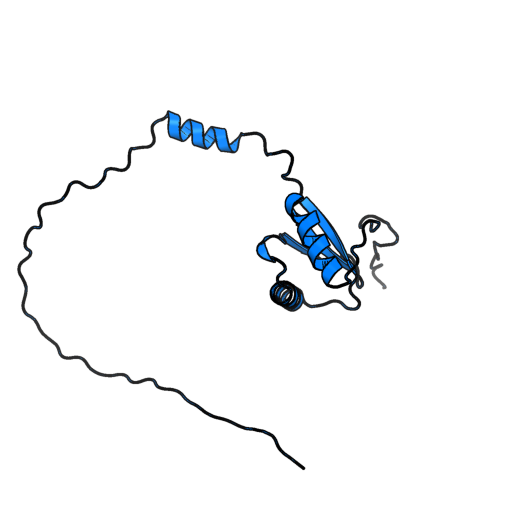-7.986 -4.728 1.00 94.31 78 GLN A O 1
ATOM 614 N N . LEU A 1 79 ? -4.527 -6.170 -5.646 1.00 93.88 79 LEU A N 1
ATOM 615 C CA . LEU A 1 79 ? -3.701 -5.857 -4.485 1.00 93.88 79 LEU A CA 1
ATOM 616 C C . LEU A 1 79 ? -4.568 -5.573 -3.254 1.00 93.88 79 LEU A C 1
ATOM 618 O O . LEU A 1 79 ? -4.381 -6.221 -2.229 1.00 93.88 79 LEU A O 1
ATOM 622 N N . ARG A 1 80 ? -5.596 -4.722 -3.370 1.00 93.44 80 ARG A N 1
ATOM 623 C CA . ARG A 1 80 ? -6.558 -4.503 -2.276 1.00 93.44 80 ARG A CA 1
ATOM 624 C C . ARG A 1 80 ? -7.256 -5.790 -1.849 1.00 93.44 80 ARG A C 1
ATOM 626 O O . ARG A 1 80 ? -7.459 -6.014 -0.662 1.00 93.44 80 ARG A O 1
ATOM 633 N N . SER A 1 81 ? -7.594 -6.665 -2.792 1.00 93.81 81 SER A N 1
ATOM 634 C CA . SER A 1 81 ? -8.197 -7.963 -2.467 1.00 93.81 81 SER A CA 1
ATOM 635 C C . SER A 1 81 ? -7.237 -8.884 -1.708 1.00 93.81 81 SER A C 1
ATOM 637 O O . SER A 1 81 ? -7.660 -9.575 -0.784 1.00 93.81 81 SER A O 1
ATOM 639 N N . ARG A 1 82 ? -5.941 -8.868 -2.043 1.00 92.50 82 ARG A N 1
ATOM 640 C CA . ARG A 1 82 ? -4.903 -9.609 -1.312 1.00 92.50 82 ARG A CA 1
ATOM 641 C C . ARG A 1 82 ? -4.692 -9.046 0.088 1.00 92.50 82 ARG A C 1
ATOM 643 O O . ARG A 1 82 ? -4.690 -9.823 1.031 1.00 92.50 82 ARG A O 1
ATOM 650 N N . LEU A 1 83 ? -4.604 -7.724 0.233 1.00 92.69 83 LEU A N 1
ATOM 651 C CA . LEU A 1 83 ? -4.481 -7.069 1.538 1.00 92.69 83 LEU A CA 1
ATOM 652 C C . LEU A 1 83 ? -5.645 -7.452 2.465 1.00 92.69 83 LEU A C 1
ATOM 654 O O . LEU A 1 83 ? -5.409 -7.866 3.597 1.00 92.69 83 LEU A O 1
ATOM 658 N N . ARG A 1 84 ? -6.889 -7.445 1.959 1.00 93.19 84 ARG A N 1
ATOM 659 C CA . ARG A 1 84 ? -8.060 -7.915 2.722 1.00 93.19 84 ARG A CA 1
ATOM 660 C C . ARG A 1 84 ? -7.954 -9.386 3.134 1.00 93.19 84 ARG A C 1
ATOM 662 O O . ARG A 1 84 ? -8.242 -9.710 4.279 1.00 93.19 84 ARG A O 1
ATOM 669 N N . ARG A 1 85 ? -7.514 -10.273 2.232 1.00 92.81 85 ARG A N 1
ATOM 670 C CA . ARG A 1 85 ? -7.311 -11.707 2.536 1.00 92.81 85 ARG A CA 1
ATOM 671 C C . ARG A 1 85 ? -6.226 -11.949 3.587 1.00 92.81 85 ARG A C 1
ATOM 673 O O . ARG A 1 85 ? -6.290 -12.938 4.305 1.00 92.81 85 ARG A O 1
ATOM 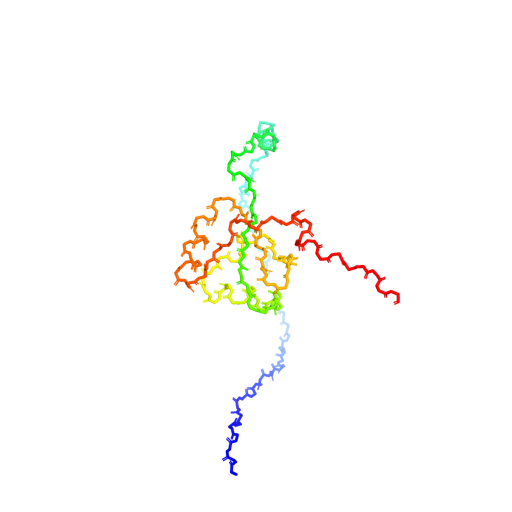680 N N . LEU A 1 86 ? -5.242 -11.058 3.664 1.00 90.75 86 LEU A N 1
ATOM 681 C CA . LEU A 1 86 ? -4.152 -11.094 4.639 1.00 90.75 86 LEU A CA 1
ATOM 682 C C . LEU A 1 86 ? -4.520 -10.419 5.971 1.00 90.75 86 LEU A C 1
ATOM 684 O O . LEU A 1 86 ? -3.653 -10.249 6.821 1.00 90.75 86 LEU A O 1
ATOM 688 N N . HIS A 1 87 ? -5.787 -10.032 6.162 1.00 90.62 87 HIS A N 1
ATOM 689 C CA . HIS A 1 87 ? -6.270 -9.296 7.337 1.00 90.62 87 HIS A CA 1
ATOM 690 C C . HIS A 1 87 ? -5.549 -7.954 7.568 1.00 90.62 87 HIS A C 1
ATOM 692 O O . HIS A 1 87 ? -5.506 -7.437 8.685 1.00 90.62 87 HIS A O 1
ATOM 698 N N . ILE A 1 88 ? -5.014 -7.356 6.500 1.00 92.56 88 ILE A N 1
ATOM 699 C CA . ILE A 1 88 ? -4.480 -5.995 6.524 1.00 92.56 88 ILE A CA 1
ATOM 700 C C . ILE A 1 88 ? -5.648 -5.032 6.324 1.00 92.56 88 ILE A C 1
ATOM 702 O O . ILE A 1 88 ? -6.422 -5.143 5.363 1.00 92.56 88 ILE A O 1
ATOM 706 N N . ASN A 1 89 ? -5.780 -4.069 7.235 1.00 89.69 89 ASN A N 1
ATOM 707 C CA . ASN A 1 89 ? -6.890 -3.130 7.222 1.00 89.69 89 ASN A CA 1
ATOM 708 C C . ASN A 1 89 ? -6.717 -2.123 6.076 1.00 89.69 89 ASN A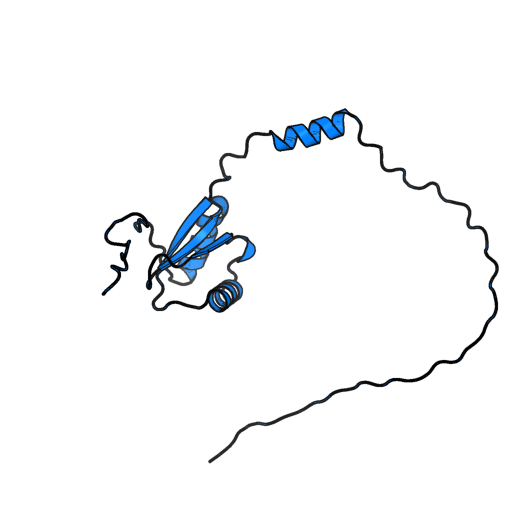 C 1
ATOM 710 O O . ASN A 1 89 ? -6.079 -1.081 6.213 1.00 89.69 89 ASN A O 1
ATOM 714 N N . SER A 1 90 ? -7.320 -2.447 4.932 1.00 86.81 90 SER A N 1
ATOM 715 C CA . SER A 1 90 ? -7.225 -1.636 3.716 1.00 86.81 90 SER A CA 1
ATOM 716 C C . SER A 1 90 ? -7.875 -0.256 3.854 1.00 86.81 90 SER A C 1
ATOM 718 O O . SER A 1 90 ? -7.546 0.621 3.067 1.00 86.81 90 SER A O 1
ATOM 720 N N . SER A 1 91 ? -8.753 -0.037 4.841 1.00 88.44 91 SER A N 1
ATOM 721 C CA . SER A 1 91 ? -9.367 1.275 5.105 1.00 88.44 91 SER A CA 1
ATOM 722 C C . SER A 1 91 ? -8.385 2.276 5.719 1.00 88.44 91 SER A C 1
ATOM 724 O O . SER A 1 91 ? -8.618 3.478 5.646 1.00 88.44 91 SER A O 1
ATOM 726 N N . ARG A 1 92 ? -7.289 1.793 6.325 1.00 91.25 92 ARG A N 1
ATOM 727 C CA . ARG A 1 92 ? -6.198 2.634 6.851 1.00 91.25 92 ARG A CA 1
ATOM 728 C C . ARG A 1 92 ? -5.110 2.935 5.814 1.00 91.25 92 ARG A C 1
ATOM 730 O O . ARG A 1 92 ? -4.220 3.736 6.086 1.00 91.25 92 ARG A O 1
ATOM 737 N N . ILE A 1 93 ? -5.196 2.321 4.633 1.00 93.88 93 ILE A N 1
ATOM 738 C CA . ILE A 1 93 ? -4.328 2.602 3.487 1.00 93.88 93 ILE A CA 1
ATOM 739 C C . ILE A 1 93 ? -5.046 3.624 2.608 1.00 93.88 93 ILE A C 1
ATOM 741 O O . ILE A 1 93 ? -6.048 3.310 1.965 1.00 93.88 93 ILE A O 1
ATOM 745 N N . LEU A 1 94 ? -4.533 4.850 2.604 1.00 93.75 94 LEU A N 1
ATOM 746 C CA . LEU A 1 94 ? -5.144 6.001 1.944 1.00 93.75 94 LEU A CA 1
ATOM 747 C C . LEU A 1 94 ? -4.989 5.926 0.429 1.00 93.75 94 LEU A C 1
ATOM 749 O O . LEU A 1 94 ? -5.943 6.175 -0.303 1.00 93.75 94 LEU A O 1
ATOM 753 N N . ASP A 1 95 ? -3.808 5.524 -0.030 1.00 93.94 95 ASP A N 1
ATOM 754 C CA . ASP A 1 95 ? -3.503 5.402 -1.449 1.00 93.94 95 ASP A CA 1
ATOM 755 C C . ASP A 1 95 ? -2.514 4.266 -1.732 1.00 93.94 95 ASP A C 1
ATOM 757 O O . ASP A 1 95 ? -1.792 3.800 -0.846 1.00 93.94 95 ASP A O 1
ATOM 761 N N . ILE A 1 96 ? -2.536 3.791 -2.976 1.00 95.00 96 ILE A N 1
ATOM 762 C CA . ILE A 1 96 ? -1.650 2.758 -3.499 1.00 95.00 96 ILE A CA 1
ATOM 763 C C . ILE A 1 96 ? -1.111 3.235 -4.844 1.00 95.00 96 ILE A C 1
ATOM 765 O O . ILE A 1 96 ? -1.837 3.259 -5.840 1.00 95.00 96 ILE A O 1
ATOM 769 N N . HIS A 1 97 ? 0.187 3.509 -4.886 1.00 91.88 97 HIS A N 1
ATOM 770 C CA . HIS A 1 97 ? 0.886 3.996 -6.068 1.00 91.88 97 HIS A CA 1
ATOM 771 C C . HIS A 1 97 ? 2.063 3.075 -6.433 1.00 91.88 97 HIS A C 1
ATOM 773 O O . HIS A 1 97 ? 2.602 2.368 -5.586 1.00 91.88 97 HIS A O 1
ATOM 779 N N . TYR A 1 98 ? 2.460 3.061 -7.706 1.00 91.62 98 TYR A N 1
ATOM 780 C CA . TYR A 1 98 ? 3.607 2.297 -8.205 1.00 91.62 98 TYR A CA 1
ATOM 781 C C . TYR A 1 98 ? 4.702 3.271 -8.648 1.00 91.62 98 TYR A C 1
ATOM 783 O O . TYR A 1 98 ? 4.649 3.717 -9.793 1.00 91.62 98 TYR A O 1
ATOM 791 N N . PRO A 1 99 ? 5.662 3.619 -7.770 1.00 89.12 99 PRO A N 1
ATOM 792 C CA . PRO A 1 99 ? 6.749 4.526 -8.137 1.00 89.12 99 PRO A CA 1
ATOM 793 C C . PRO A 1 99 ? 7.722 3.886 -9.134 1.00 89.12 99 PRO A C 1
ATOM 795 O O . PRO A 1 99 ? 8.247 4.574 -9.998 1.00 89.12 99 PRO A O 1
ATOM 798 N N . ASP A 1 100 ? 7.893 2.565 -9.063 1.00 86.94 100 ASP A N 1
ATOM 799 C CA . ASP A 1 100 ? 8.671 1.773 -10.013 1.00 86.94 100 ASP A CA 1
ATOM 800 C C . ASP A 1 100 ? 7.983 0.413 -10.255 1.00 86.94 100 ASP A C 1
ATOM 802 O O . ASP A 1 100 ? 6.988 0.054 -9.620 1.00 86.94 100 ASP A O 1
ATOM 806 N N . ARG A 1 101 ? 8.499 -0.379 -11.196 1.00 85.19 101 ARG A N 1
ATOM 807 C CA . ARG A 1 101 ? 7.996 -1.710 -11.564 1.00 85.19 101 ARG A CA 1
ATOM 808 C C . ARG A 1 101 ? 8.127 -2.731 -10.433 1.00 85.19 101 ARG A C 1
ATOM 810 O O . ARG A 1 101 ? 7.356 -3.694 -10.410 1.00 85.19 101 ARG A O 1
ATOM 817 N N . HIS A 1 102 ? 9.084 -2.517 -9.532 1.00 89.19 102 HIS A N 1
ATOM 818 C CA . HIS A 1 102 ? 9.451 -3.447 -8.464 1.00 89.19 102 HIS A CA 1
ATOM 819 C C . HIS A 1 102 ? 8.991 -3.014 -7.075 1.00 89.19 102 HIS A C 1
ATOM 821 O O . 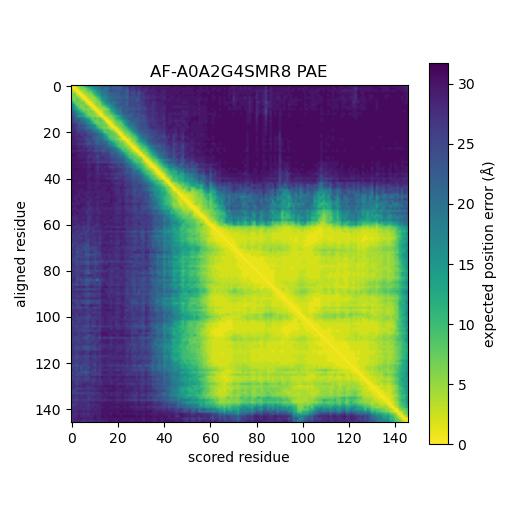HIS A 1 102 ? 9.192 -3.750 -6.114 1.00 89.19 102 HIS A O 1
ATOM 827 N N . PHE A 1 103 ? 8.339 -1.858 -6.957 1.00 91.62 103 PHE A N 1
ATOM 828 C CA . PHE A 1 103 ? 7.872 -1.338 -5.680 1.00 91.62 103 PHE A CA 1
ATOM 829 C C . PHE A 1 103 ? 6.406 -0.947 -5.751 1.00 91.62 103 PHE A C 1
ATOM 831 O O . PHE A 1 103 ? 5.921 -0.424 -6.752 1.00 91.62 103 PHE A O 1
ATOM 838 N N . VAL A 1 104 ? 5.701 -1.172 -4.650 1.00 94.56 104 VAL A N 1
ATOM 839 C CA . VAL A 1 104 ? 4.420 -0.531 -4.389 1.00 94.56 104 VAL A CA 1
ATOM 840 C C . VAL A 1 104 ? 4.569 0.403 -3.198 1.00 94.56 104 VAL A C 1
ATOM 842 O O . VAL A 1 104 ? 5.103 0.016 -2.162 1.00 94.56 104 VAL A O 1
ATOM 845 N N . ALA A 1 105 ? 4.103 1.634 -3.359 1.00 95.12 105 ALA A N 1
ATOM 846 C CA . ALA A 1 105 ? 4.034 2.633 -2.312 1.00 95.12 105 ALA A CA 1
ATOM 847 C C . ALA A 1 105 ? 2.633 2.610 -1.694 1.00 95.12 105 ALA A C 1
ATOM 849 O O . ALA A 1 105 ? 1.632 2.793 -2.393 1.00 95.12 105 ALA A O 1
ATOM 850 N N . LEU A 1 106 ? 2.561 2.372 -0.387 1.00 95.50 106 LEU A N 1
ATOM 851 C CA . LEU A 1 106 ? 1.326 2.428 0.391 1.00 95.50 106 LEU A CA 1
ATOM 852 C C . LEU A 1 106 ? 1.327 3.709 1.219 1.00 95.50 106 LEU A C 1
ATOM 854 O O . LEU A 1 106 ? 2.172 3.866 2.098 1.00 95.50 106 LEU A O 1
ATOM 858 N N . LEU A 1 107 ? 0.383 4.611 0.952 1.00 95.75 107 LEU A N 1
ATOM 859 C CA . LEU A 1 107 ? 0.196 5.807 1.768 1.00 95.75 107 LEU A CA 1
ATOM 860 C C . LEU A 1 107 ? -0.626 5.448 3.005 1.00 95.75 107 LEU A C 1
ATOM 862 O O . LEU A 1 107 ? -1.767 4.997 2.891 1.00 95.75 107 LEU A O 1
ATOM 866 N N . ILE A 1 108 ? -0.059 5.662 4.187 1.00 95.25 108 ILE A N 1
ATOM 867 C CA . ILE A 1 108 ? -0.682 5.334 5.471 1.00 95.25 108 ILE A CA 1
ATOM 868 C C . ILE A 1 108 ? -0.592 6.506 6.444 1.00 95.25 108 ILE A C 1
ATOM 870 O O . ILE A 1 108 ? 0.210 7.424 6.271 1.00 95.25 108 ILE A O 1
ATOM 874 N N . ARG A 1 109 ? -1.404 6.459 7.499 1.00 92.31 109 ARG A N 1
ATOM 875 C CA . ARG A 1 109 ? -1.224 7.324 8.668 1.00 92.31 109 ARG A CA 1
ATOM 876 C C . ARG A 1 109 ? -0.095 6.780 9.553 1.00 92.31 109 ARG A C 1
ATOM 878 O O . ARG A 1 109 ? 0.082 5.566 9.650 1.00 92.31 109 ARG A O 1
ATOM 885 N N . ASN A 1 110 ? 0.660 7.680 10.180 1.00 91.69 110 ASN A N 1
ATOM 886 C CA . ASN A 1 110 ? 1.845 7.356 10.982 1.00 91.69 110 ASN A CA 1
ATOM 887 C C . ASN A 1 110 ? 1.560 6.408 12.165 1.00 91.69 110 ASN A C 1
ATOM 889 O O . ASN A 1 110 ? 2.366 5.543 12.486 1.00 91.69 110 ASN A O 1
ATOM 893 N N . ASP A 1 111 ? 0.382 6.514 12.782 1.00 91.88 111 ASP A N 1
ATOM 894 C CA . ASP A 1 111 ? -0.065 5.630 13.869 1.00 91.88 111 ASP A CA 1
ATOM 895 C C . ASP A 1 111 ? -0.247 4.163 13.437 1.00 91.88 111 ASP A C 1
ATOM 897 O O . ASP A 1 111 ? -0.158 3.261 14.268 1.00 91.88 111 ASP A O 1
ATOM 901 N N . TYR A 1 112 ? -0.476 3.907 12.146 1.00 93.50 112 TYR A N 1
ATOM 902 C CA . TYR A 1 112 ? -0.662 2.562 11.600 1.00 93.50 112 TYR A CA 1
ATOM 903 C C . TYR A 1 112 ? 0.642 1.908 11.114 1.00 93.50 112 TYR A C 1
ATOM 905 O O . TYR A 1 112 ? 0.664 0.711 10.827 1.00 93.50 112 TYR A O 1
ATOM 913 N N . GLU A 1 113 ? 1.744 2.656 11.036 1.00 93.25 113 GLU A N 1
ATOM 914 C CA . GLU A 1 113 ? 3.016 2.184 10.478 1.00 93.25 113 GLU A CA 1
ATOM 915 C C . GLU A 1 113 ? 3.559 0.942 11.192 1.00 93.25 113 GLU A C 1
ATOM 917 O O . GLU A 1 113 ? 3.903 -0.051 10.547 1.00 93.25 113 GLU A O 1
ATOM 922 N N . SER A 1 114 ? 3.608 0.975 12.524 1.00 93.38 114 SER A N 1
ATOM 923 C CA . SER A 1 114 ? 4.140 -0.121 13.340 1.00 93.38 114 SER A CA 1
ATOM 924 C C . SER A 1 114 ? 3.299 -1.395 13.212 1.00 93.38 114 SER A C 1
ATOM 926 O O . SER A 1 114 ? 3.844 -2.493 13.064 1.00 93.38 114 SER A O 1
ATOM 928 N N . GLU A 1 115 ? 1.972 -1.251 13.206 1.00 94.38 115 GLU A N 1
ATOM 929 C CA . GLU A 1 115 ? 1.033 -2.356 13.032 1.00 94.38 115 GLU A CA 1
ATOM 930 C C . GLU A 1 115 ? 1.178 -2.976 11.637 1.00 94.38 115 GLU A C 1
ATOM 932 O O . GLU A 1 115 ? 1.343 -4.193 11.523 1.00 94.38 115 GLU A O 1
ATOM 937 N N . LEU A 1 116 ? 1.196 -2.153 10.582 1.00 94.56 116 LEU A N 1
ATOM 938 C CA . LEU A 1 116 ? 1.348 -2.631 9.210 1.00 94.56 116 LEU A CA 1
ATOM 939 C C . LEU A 1 116 ? 2.692 -3.339 9.006 1.00 94.56 116 LEU A C 1
ATOM 941 O O . LEU A 1 116 ? 2.719 -4.431 8.438 1.00 94.56 116 LEU A O 1
ATOM 945 N N . ARG A 1 117 ? 3.799 -2.780 9.513 1.00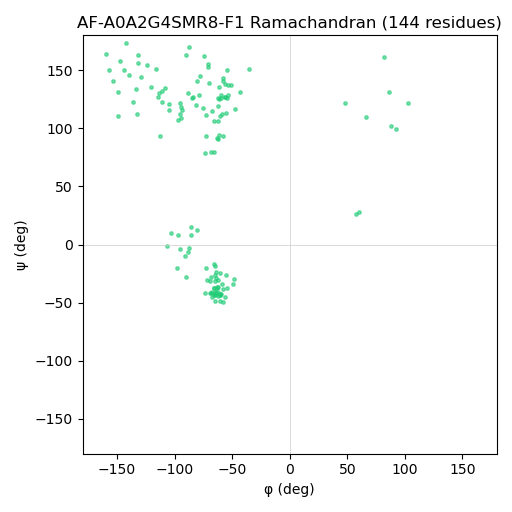 94.50 117 ARG A N 1
ATOM 946 C CA . ARG A 1 117 ? 5.112 -3.442 9.455 1.00 94.50 117 ARG A CA 1
ATOM 947 C C . ARG A 1 117 ? 5.110 -4.783 10.176 1.00 94.50 117 ARG A C 1
ATOM 949 O O . ARG A 1 117 ? 5.629 -5.757 9.641 1.00 94.50 117 ARG A O 1
ATOM 956 N N . SER A 1 118 ? 4.491 -4.871 11.354 1.00 94.12 118 SER A N 1
ATOM 957 C CA . SER A 1 118 ? 4.357 -6.144 12.072 1.00 94.12 118 SER A CA 1
ATOM 958 C C . SER A 1 118 ? 3.582 -7.179 11.248 1.00 94.12 118 SER A C 1
ATOM 960 O O . SER A 1 118 ? 3.995 -8.336 11.162 1.00 94.12 118 SER A O 1
ATOM 962 N N . GLN A 1 119 ? 2.489 -6.771 10.596 1.00 94.31 119 GLN A N 1
ATOM 963 C CA . GLN A 1 119 ? 1.701 -7.649 9.726 1.00 94.31 119 GLN A CA 1
ATOM 964 C C . GLN A 1 119 ? 2.492 -8.115 8.496 1.00 94.31 119 GLN A C 1
ATOM 966 O O . GLN A 1 119 ? 2.443 -9.296 8.163 1.00 94.31 119 GLN A O 1
ATOM 971 N N . LEU A 1 120 ? 3.246 -7.225 7.847 1.00 93.12 120 LEU A N 1
ATOM 972 C CA . LEU A 1 120 ? 4.077 -7.564 6.686 1.00 93.12 120 LEU A CA 1
ATOM 973 C C . LEU A 1 120 ? 5.250 -8.482 7.061 1.00 93.12 120 LEU A C 1
ATOM 975 O O . LEU A 1 120 ? 5.487 -9.476 6.377 1.00 93.12 120 LEU A O 1
ATOM 979 N N . ASN A 1 121 ? 5.908 -8.233 8.195 1.00 93.50 121 ASN A N 1
ATOM 980 C CA . ASN A 1 121 ? 6.999 -9.075 8.692 1.00 93.50 121 ASN A CA 1
ATOM 981 C C . ASN A 1 121 ? 6.536 -10.503 9.011 1.00 93.50 121 ASN A C 1
ATOM 983 O O . ASN A 1 121 ? 7.250 -11.460 8.715 1.00 93.50 121 ASN A O 1
ATOM 987 N N . LYS A 1 122 ? 5.314 -10.676 9.538 1.00 93.56 122 LYS A N 1
ATOM 988 C CA . LYS A 1 122 ? 4.700 -12.006 9.732 1.00 93.56 122 LYS A CA 1
ATOM 989 C C . LYS A 1 122 ? 4.525 -12.781 8.423 1.00 93.56 122 LYS A C 1
ATOM 991 O O . LYS A 1 122 ? 4.456 -14.004 8.448 1.00 93.56 122 LYS A O 1
ATOM 996 N N . LEU A 1 123 ? 4.445 -12.074 7.298 1.00 89.69 123 LEU A N 1
ATOM 997 C CA . LEU A 1 123 ? 4.336 -12.634 5.952 1.00 89.69 123 LEU A CA 1
ATOM 998 C C . LEU A 1 123 ? 5.693 -12.704 5.233 1.00 89.69 123 LEU A C 1
ATOM 1000 O O . LEU A 1 123 ? 5.725 -12.985 4.038 1.00 89.69 123 LEU A O 1
ATOM 1004 N N . THR A 1 124 ? 6.795 -12.421 5.939 1.00 92.12 124 THR A N 1
ATOM 1005 C CA . THR A 1 124 ? 8.159 -12.371 5.383 1.00 92.12 124 THR A CA 1
ATOM 1006 C C . THR A 1 124 ? 8.308 -11.322 4.271 1.00 92.12 124 THR A C 1
ATOM 1008 O O . THR A 1 124 ? 9.130 -11.454 3.369 1.00 92.12 124 THR A O 1
ATOM 1011 N N . ILE A 1 125 ? 7.499 -10.260 4.321 1.00 90.69 125 ILE A N 1
ATOM 1012 C CA . ILE A 1 125 ? 7.579 -9.134 3.391 1.00 90.69 125 ILE A CA 1
ATOM 1013 C C . ILE A 1 125 ? 8.389 -8.024 4.058 1.00 90.69 125 ILE A C 1
ATOM 1015 O O . ILE A 1 125 ? 7.894 -7.348 4.960 1.00 90.69 125 ILE A O 1
ATOM 1019 N N . THR A 1 126 ? 9.621 -7.827 3.595 1.00 91.62 126 THR A N 1
ATOM 1020 C CA . THR A 1 126 ? 10.498 -6.755 4.076 1.00 91.62 126 THR A CA 1
ATOM 1021 C C . THR A 1 126 ? 10.108 -5.426 3.435 1.00 91.62 126 THR A C 1
ATOM 1023 O O . THR A 1 126 ? 9.986 -5.334 2.216 1.00 91.62 126 THR A O 1
ATOM 1026 N N . VAL A 1 127 ? 9.912 -4.395 4.251 1.00 93.50 127 VAL A N 1
ATOM 1027 C CA . VAL A 1 127 ? 9.696 -3.014 3.794 1.00 93.50 127 VAL A CA 1
ATOM 1028 C C . VAL A 1 127 ? 11.048 -2.377 3.465 1.00 93.50 127 VAL A C 1
ATOM 1030 O O . VAL A 1 127 ? 12.014 -2.622 4.181 1.00 93.50 127 VAL A O 1
ATOM 1033 N N . CYS A 1 128 ? 11.121 -1.582 2.397 1.00 91.88 128 CYS A N 1
ATOM 1034 C CA . CYS A 1 128 ? 12.314 -0.815 2.042 1.00 91.88 128 CYS A CA 1
ATOM 1035 C C . CYS A 1 128 ? 12.206 0.602 2.616 1.00 91.88 128 CYS A C 1
ATOM 1037 O O . CYS A 1 128 ? 11.282 1.341 2.265 1.00 91.88 128 CYS A O 1
ATOM 1039 N N . ASP A 1 129 ? 13.136 0.958 3.502 1.00 90.88 129 ASP A N 1
ATOM 1040 C CA . ASP A 1 129 ? 13.156 2.256 4.183 1.00 90.88 129 ASP A CA 1
ATOM 1041 C C . ASP A 1 129 ? 14.116 3.247 3.504 1.00 90.88 129 ASP A C 1
ATOM 1043 O O . ASP A 1 129 ? 13.963 4.456 3.651 1.00 90.88 129 ASP A O 1
ATOM 1047 N N . GLU A 1 130 ? 15.063 2.740 2.713 1.00 89.75 130 GLU A N 1
ATOM 1048 C CA . GLU A 1 130 ? 16.093 3.505 2.005 1.00 89.75 130 GLU A CA 1
ATOM 1049 C C . GLU A 1 130 ? 15.638 4.007 0.626 1.00 89.75 130 GLU A C 1
ATOM 1051 O O . GLU A 1 130 ? 16.396 4.685 -0.066 1.00 89.75 130 GLU A O 1
ATOM 1056 N N . TYR A 1 131 ? 14.420 3.667 0.195 1.00 87.81 131 TYR A N 1
ATOM 1057 C CA . TYR A 1 131 ? 13.915 4.074 -1.112 1.00 87.81 131 TYR A CA 1
ATOM 1058 C C . TYR A 1 131 ? 13.578 5.570 -1.133 1.00 87.81 131 TYR A C 1
ATOM 1060 O O . TYR A 1 131 ? 12.593 6.005 -0.527 1.00 87.81 131 TYR A O 1
ATOM 1068 N N . ASP A 1 132 ? 14.360 6.342 -1.888 1.00 87.44 132 ASP A N 1
ATOM 1069 C CA . ASP A 1 132 ? 14.070 7.743 -2.179 1.00 87.44 132 ASP A CA 1
ATOM 1070 C C . ASP A 1 132 ? 13.340 7.876 -3.532 1.00 87.44 132 ASP A C 1
ATOM 1072 O O . ASP A 1 132 ? 13.932 7.625 -4.587 1.00 87.44 132 ASP A O 1
ATOM 1076 N N . PRO A 1 133 ? 12.053 8.276 -3.549 1.00 82.38 133 PRO A N 1
ATOM 1077 C CA . PRO A 1 133 ? 11.313 8.483 -4.792 1.00 82.38 133 PRO A CA 1
ATOM 1078 C C . PRO A 1 133 ? 11.846 9.649 -5.638 1.00 82.38 133 PRO A C 1
ATOM 1080 O O . PRO A 1 133 ? 11.478 9.745 -6.807 1.00 82.38 133 PRO A O 1
ATOM 1083 N N . LEU A 1 134 ? 12.650 10.546 -5.059 1.00 84.06 134 LEU A N 1
ATOM 1084 C CA . LEU A 1 134 ? 13.221 11.707 -5.741 1.00 84.06 134 LEU A CA 1
ATOM 1085 C C . LEU A 1 134 ? 14.633 11.448 -6.277 1.00 84.06 134 LEU A C 1
ATOM 1087 O O . LEU A 1 134 ? 15.183 12.315 -6.958 1.00 84.06 134 LEU A O 1
ATOM 1091 N N . ASP A 1 135 ? 15.208 10.275 -6.003 1.00 86.50 135 ASP A N 1
ATOM 1092 C CA . ASP A 1 135 ? 16.509 9.898 -6.544 1.00 86.50 135 ASP A CA 1
ATOM 1093 C C . ASP A 1 135 ? 16.435 9.863 -8.085 1.00 86.50 135 ASP A C 1
ATOM 1095 O O . ASP A 1 135 ? 15.580 9.160 -8.647 1.00 86.50 135 ASP A O 1
ATOM 1099 N N . PRO A 1 136 ? 17.317 10.590 -8.801 1.00 81.94 136 PRO A N 1
ATOM 1100 C CA . PRO A 1 136 ? 17.373 10.552 -10.259 1.00 81.94 136 PRO A CA 1
ATOM 1101 C C . PRO A 1 136 ? 17.548 9.138 -10.832 1.00 81.94 136 PRO A C 1
ATOM 1103 O O . PRO A 1 136 ? 17.108 8.891 -11.951 1.00 81.94 136 PRO A O 1
ATOM 1106 N N . ALA A 1 137 ? 18.139 8.192 -10.093 1.00 81.44 137 ALA A N 1
ATOM 1107 C CA . ALA A 1 137 ? 18.239 6.798 -10.528 1.00 81.44 137 ALA A CA 1
ATOM 1108 C C . ALA A 1 137 ? 16.875 6.075 -10.567 1.00 81.44 137 ALA A C 1
ATOM 1110 O O . ALA A 1 137 ? 16.679 5.157 -11.370 1.00 81.44 137 ALA A O 1
ATOM 1111 N N . ASN A 1 138 ? 15.928 6.497 -9.723 1.00 79.62 138 ASN A N 1
ATOM 1112 C CA . ASN A 1 138 ? 14.577 5.936 -9.629 1.00 79.62 138 ASN A CA 1
ATOM 1113 C C . ASN A 1 138 ? 13.589 6.645 -10.564 1.00 79.62 138 ASN A C 1
ATOM 1115 O O . ASN A 1 138 ? 12.635 6.029 -11.047 1.00 79.62 138 ASN A O 1
ATOM 1119 N N . LEU A 1 139 ? 13.841 7.921 -10.872 1.00 75.25 139 LEU A N 1
ATOM 1120 C CA . LEU A 1 139 ? 13.168 8.679 -11.924 1.00 75.25 139 LEU A CA 1
ATOM 1121 C C . LEU A 1 139 ? 13.586 8.118 -13.285 1.00 75.25 139 LEU A C 1
ATOM 1123 O O . LEU A 1 139 ? 14.448 8.651 -13.977 1.00 75.25 139 LEU A O 1
ATOM 1127 N N . ARG A 1 140 ? 12.965 7.004 -13.681 1.00 68.94 140 ARG A N 1
ATOM 1128 C CA . ARG A 1 140 ? 13.069 6.460 -15.036 1.00 68.94 140 ARG A CA 1
ATOM 1129 C C . ARG A 1 140 ? 12.411 7.432 -16.007 1.00 68.94 140 ARG A C 1
ATOM 1131 O O . ARG A 1 140 ? 11.259 7.226 -16.383 1.00 68.94 140 ARG A O 1
ATOM 1138 N N . ASP A 1 141 ? 13.139 8.488 -16.364 1.00 66.12 141 ASP A N 1
ATOM 1139 C CA . ASP A 1 141 ? 12.728 9.484 -17.343 1.00 66.12 141 ASP A CA 1
ATOM 1140 C 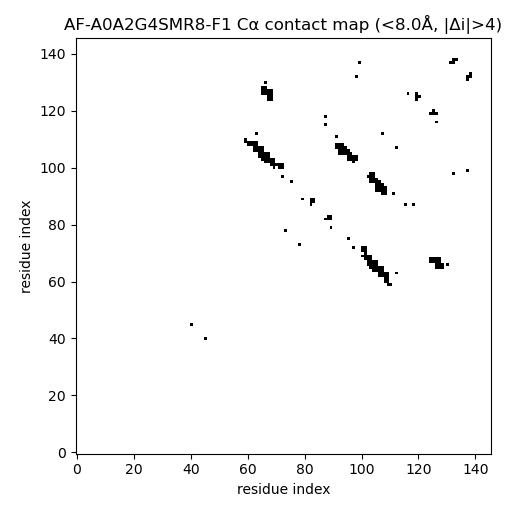C . ASP A 1 141 ? 12.388 8.742 -18.640 1.00 66.12 141 ASP A C 1
ATOM 1142 O O . ASP A 1 141 ? 13.267 8.107 -19.242 1.00 66.12 141 ASP A O 1
ATOM 1146 N N . PRO A 1 142 ? 11.111 8.724 -19.058 1.00 62.56 142 PRO A N 1
ATOM 1147 C CA . PRO A 1 142 ? 10.758 8.233 -20.364 1.00 62.56 142 PRO A CA 1
ATOM 1148 C C . PRO A 1 142 ? 11.214 9.306 -21.345 1.00 62.56 142 PRO A C 1
ATOM 1150 O O . PRO A 1 142 ? 10.402 10.089 -21.833 1.00 62.56 142 PRO A O 1
ATOM 1153 N N . ALA A 1 143 ? 12.516 9.347 -21.639 1.00 59.75 143 ALA A N 1
ATOM 1154 C CA . ALA A 1 143 ? 13.006 10.087 -22.784 1.00 59.75 143 ALA A CA 1
ATOM 1155 C C . ALA A 1 143 ? 12.098 9.691 -23.951 1.00 59.75 143 ALA A C 1
ATOM 1157 O O . ALA A 1 143 ? 11.975 8.504 -24.269 1.00 59.75 143 ALA A O 1
ATOM 1158 N N . CYS A 1 144 ? 11.370 10.670 -24.493 1.00 47.72 144 CYS A N 1
ATOM 1159 C CA . CYS A 1 144 ? 10.494 10.489 -25.637 1.00 47.72 144 CYS A CA 1
ATOM 1160 C C . CYS A 1 144 ? 11.374 9.969 -26.776 1.00 47.72 144 CYS A C 1
ATOM 1162 O O . CYS A 1 144 ? 12.066 10.745 -27.438 1.00 47.72 144 CYS A O 1
ATOM 1164 N N . SER A 1 145 ? 11.444 8.644 -26.909 1.00 41.69 145 SER A N 1
ATOM 1165 C CA . SER A 1 145 ? 12.213 7.986 -27.951 1.00 41.69 145 SER A CA 1
ATOM 1166 C C . SER A 1 145 ? 11.529 8.352 -29.258 1.00 41.69 145 SER A C 1
ATOM 1168 O O . SER A 1 145 ? 10.410 7.907 -29.512 1.00 41.69 145 SER A O 1
ATOM 1170 N N . LYS A 1 146 ? 12.174 9.243 -30.010 1.00 41.56 146 LYS A N 1
ATOM 1171 C CA . LYS A 1 146 ? 11.815 9.584 -31.386 1.00 41.56 146 LYS A CA 1
ATOM 1172 C C . LYS A 1 146 ? 12.037 8.389 -32.303 1.00 41.56 146 LYS A C 1
ATOM 1174 O O . LYS A 1 146 ? 12.953 7.589 -31.999 1.00 41.56 146 LYS A O 1
#